Protein AF-Q2XS40-F1 (afdb_monomer_lite)

Foldseek 3Di:
DVVCLLPVLLVCQQCQQQVDPDHPDHSLVVCCVVPVCPVQVPVQVVCVVVVGDGDPCVVVSSVCSLPVNVVVNVVCVVVVVVDPDDGDDDDPVSVVVCCVRRPPD

Sequence (105 aa):
FWHQHQSMDTLVGVLSEYFAVERPWAYKDVWEEWVVDDFVGSYMSRLSPFGLKPPARLGDVARYVNDMHHSVAIALAAMWPLNFWRTDPMSPADYEWFENHYPGW

InterPro domains:
  IPR009078 Ferritin-like superfamily [SSF47240] (1-105)
  IPR012348 Ribonucleotide reductase-like [G3DSA:1.10.620.20] (1-105)

Organism: Mycolicibacterium chubuense (NCBI:txid1800)

Structure (mmCIF, N/CA/C/O backbone):
data_AF-Q2XS40-F1
#
_entry.id   AF-Q2XS40-F1
#
loop_
_atom_site.group_PDB
_atom_site.id
_atom_site.type_symbol
_atom_site.label_atom_id
_atom_site.label_alt_id
_atom_site.label_comp_id
_atom_site.label_asym_id
_atom_site.label_entity_id
_atom_site.label_seq_id
_atom_site.pdbx_PDB_ins_code
_atom_site.Cartn_x
_atom_site.Cartn_y
_atom_site.Cartn_z
_atom_site.occupancy
_atom_site.B_iso_or_equiv
_atom_site.auth_seq_id
_atom_site.auth_comp_id
_atom_site.auth_asym_id
_atom_site.auth_atom_id
_atom_site.pdbx_PDB_model_num
ATOM 1 N N . PHE A 1 1 ? -8.525 6.187 11.713 1.00 93.56 1 PHE A N 1
ATOM 2 C CA . PHE A 1 1 ? -8.568 5.020 10.813 1.00 93.56 1 PHE A CA 1
ATOM 3 C C . PHE A 1 1 ? -8.472 5.445 9.351 1.00 93.56 1 PHE A C 1
ATOM 5 O O . PHE A 1 1 ? -7.391 5.324 8.806 1.00 93.56 1 PHE A O 1
ATOM 12 N N . TRP A 1 2 ? -9.507 6.056 8.751 1.00 95.69 2 TRP A N 1
ATOM 13 C CA . TRP A 1 2 ? -9.521 6.397 7.312 1.00 95.69 2 TRP A CA 1
ATOM 14 C C . TRP A 1 2 ? -8.300 7.191 6.802 1.00 95.69 2 TRP A C 1
ATOM 16 O O . TRP A 1 2 ? -7.645 6.756 5.866 1.00 95.69 2 TRP A O 1
ATOM 26 N N . HIS A 1 3 ? -7.946 8.316 7.437 1.00 94.88 3 HIS A N 1
ATOM 27 C CA . HIS A 1 3 ? -6.769 9.105 7.025 1.00 94.88 3 HIS A CA 1
ATOM 28 C C . HIS A 1 3 ? -5.441 8.345 7.173 1.00 94.88 3 HIS A C 1
ATOM 30 O O . HIS A 1 3 ? -4.522 8.544 6.381 1.00 94.88 3 HIS A O 1
ATOM 36 N N . GLN A 1 4 ? -5.346 7.475 8.184 1.00 95.12 4 GLN A N 1
ATOM 37 C CA . GLN A 1 4 ? -4.141 6.685 8.415 1.00 95.12 4 GLN A CA 1
ATOM 38 C C . GLN A 1 4 ? -3.985 5.630 7.322 1.00 95.12 4 GLN A C 1
ATOM 40 O O . GLN A 1 4 ? -2.920 5.551 6.734 1.00 95.12 4 GLN A O 1
ATOM 45 N N . HIS A 1 5 ? -5.063 4.908 7.004 1.00 94.88 5 HIS A N 1
ATOM 46 C CA . HIS A 1 5 ? -5.108 3.951 5.898 1.00 94.88 5 HIS A CA 1
ATOM 47 C C . HIS A 1 5 ? -4.678 4.599 4.577 1.00 94.88 5 HIS A C 1
ATOM 49 O O . HIS A 1 5 ? -3.726 4.157 3.951 1.00 94.88 5 HIS A O 1
ATOM 55 N N . GLN A 1 6 ? -5.316 5.708 4.187 1.00 95.31 6 GLN A N 1
ATOM 56 C CA . GLN A 1 6 ? -5.042 6.342 2.892 1.00 95.31 6 GLN A CA 1
ATOM 57 C C . GLN A 1 6 ? -3.571 6.744 2.720 1.00 95.31 6 GLN A C 1
ATOM 59 O O . GLN A 1 6 ? -3.041 6.678 1.615 1.00 95.31 6 GLN A O 1
ATOM 64 N N . SER A 1 7 ? -2.907 7.158 3.804 1.00 94.69 7 SER A N 1
ATOM 65 C CA . SER A 1 7 ? -1.497 7.548 3.756 1.00 94.69 7 SER A CA 1
ATOM 66 C C . SER A 1 7 ? -0.545 6.369 3.956 1.00 94.69 7 SER A C 1
ATOM 68 O O . SER A 1 7 ? 0.306 6.131 3.102 1.00 94.69 7 SER A O 1
ATOM 70 N N . MET A 1 8 ? -0.660 5.638 5.065 1.00 95.56 8 MET A N 1
ATOM 71 C CA . MET A 1 8 ? 0.301 4.591 5.412 1.00 95.56 8 MET A CA 1
ATOM 72 C C . MET A 1 8 ? 0.148 3.347 4.573 1.00 95.56 8 MET A C 1
ATOM 74 O O . MET A 1 8 ? 1.171 2.778 4.213 1.00 95.56 8 MET A O 1
ATOM 78 N N . ASP A 1 9 ? -1.074 2.943 4.238 1.00 97.12 9 ASP A N 1
ATOM 79 C CA . ASP A 1 9 ? -1.243 1.689 3.516 1.00 97.12 9 ASP A CA 1
ATOM 80 C C . ASP A 1 9 ? -0.720 1.832 2.088 1.00 97.12 9 ASP A C 1
ATOM 82 O O . ASP A 1 9 ? 0.045 1.002 1.605 1.00 97.12 9 ASP A O 1
ATOM 86 N N . THR A 1 10 ? -0.990 2.987 1.476 1.00 96.06 10 THR A N 1
ATOM 87 C CA . THR A 1 10 ? -0.352 3.401 0.224 1.00 96.06 10 THR A CA 1
ATOM 88 C C . THR A 1 10 ? 1.173 3.404 0.334 1.00 96.06 10 THR A C 1
ATOM 90 O O . THR A 1 10 ? 1.855 2.820 -0.505 1.00 96.06 10 THR A O 1
ATOM 93 N N . LEU A 1 11 ? 1.728 4.080 1.347 1.00 95.69 11 LEU A N 1
ATOM 94 C CA . LEU A 1 11 ? 3.175 4.242 1.484 1.00 95.69 11 LEU A CA 1
ATOM 95 C C . LEU A 1 11 ? 3.877 2.896 1.689 1.00 95.69 11 LEU A C 1
ATOM 97 O O . LEU A 1 11 ? 4.865 2.616 1.015 1.00 95.69 11 LEU A O 1
ATOM 101 N N . VAL A 1 12 ? 3.377 2.069 2.607 1.00 97.00 12 VAL A N 1
ATOM 102 C CA . VAL A 1 12 ? 3.969 0.765 2.913 1.00 97.00 12 VAL A CA 1
ATOM 103 C C . VAL A 1 12 ? 3.833 -0.164 1.714 1.00 97.00 12 VAL A C 1
ATOM 105 O O . VAL A 1 12 ? 4.835 -0.770 1.340 1.00 97.00 12 VAL A O 1
ATOM 108 N N . GLY A 1 13 ? 2.670 -0.220 1.057 1.00 97.38 13 GLY A N 1
ATOM 109 C CA . GLY A 1 13 ? 2.481 -1.025 -0.152 1.00 97.38 13 GLY A CA 1
ATOM 110 C C . GLY A 1 13 ? 3.446 -0.633 -1.274 1.00 97.38 13 GLY A C 1
ATOM 111 O O . GLY A 1 13 ? 4.134 -1.488 -1.825 1.00 97.38 13 GLY A O 1
ATOM 112 N N . VAL A 1 14 ? 3.598 0.667 -1.564 1.00 97.12 14 VAL A N 1
ATOM 113 C CA . VAL A 1 14 ? 4.556 1.134 -2.583 1.00 97.12 14 VAL A CA 1
ATOM 114 C C . VAL A 1 14 ? 5.991 0.769 -2.203 1.00 97.12 14 VAL A C 1
ATOM 116 O O . VAL A 1 14 ? 6.719 0.203 -3.016 1.00 97.12 14 VAL A O 1
ATOM 119 N N . LEU A 1 15 ? 6.422 1.097 -0.983 1.00 95.81 15 LEU A N 1
ATOM 120 C CA . LEU A 1 15 ? 7.819 0.904 -0.592 1.00 95.81 15 LEU A CA 1
ATOM 121 C C . LEU A 1 15 ? 8.203 -0.577 -0.507 1.00 95.81 15 LEU A C 1
ATOM 123 O O . LEU A 1 15 ? 9.308 -0.935 -0.907 1.00 95.81 15 LEU A O 1
ATOM 127 N N . SER A 1 16 ? 7.306 -1.422 0.003 1.00 96.19 16 SER A N 1
ATOM 128 C CA . SER A 1 16 ? 7.568 -2.854 0.185 1.00 96.19 16 SER A CA 1
ATOM 129 C C . SER A 1 16 ? 7.493 -3.658 -1.110 1.00 96.19 16 SER A C 1
ATOM 131 O O . SER A 1 16 ? 8.188 -4.662 -1.214 1.00 96.19 16 SER A O 1
ATOM 133 N N . GLU A 1 17 ? 6.714 -3.220 -2.103 1.00 97.25 17 GLU A N 1
ATOM 134 C CA . GLU A 1 17 ? 6.530 -3.992 -3.337 1.00 97.25 17 GLU A CA 1
ATOM 135 C C . GLU A 1 17 ? 7.196 -3.370 -4.568 1.00 97.25 17 GLU A C 1
ATOM 137 O O . GLU A 1 17 ? 7.666 -4.092 -5.440 1.00 97.25 17 GLU A O 1
ATOM 142 N N . TYR A 1 18 ? 7.289 -2.047 -4.681 1.00 96.94 18 TYR A N 1
ATOM 143 C CA . TYR A 1 18 ? 7.878 -1.423 -5.874 1.00 96.94 18 TYR A CA 1
ATOM 144 C C . TYR A 1 18 ? 9.329 -1.014 -5.673 1.00 96.94 18 TYR A C 1
ATOM 146 O O . TYR A 1 18 ? 10.081 -0.963 -6.642 1.00 96.94 18 TYR A O 1
ATOM 154 N N . PHE A 1 19 ? 9.731 -0.703 -4.437 1.00 95.50 19 PHE A N 1
ATOM 155 C CA . PHE A 1 19 ? 11.100 -0.270 -4.123 1.00 95.50 19 PHE A CA 1
ATOM 156 C C . PHE A 1 19 ? 11.925 -1.357 -3.418 1.00 95.50 19 PHE A C 1
ATOM 158 O O . PHE A 1 19 ? 13.074 -1.111 -3.045 1.00 95.50 19 PHE A O 1
ATOM 165 N N . ALA A 1 20 ? 11.371 -2.561 -3.269 1.00 93.75 20 ALA A N 1
ATOM 166 C CA . ALA A 1 20 ? 12.093 -3.746 -2.829 1.00 93.75 20 ALA A CA 1
ATOM 167 C C . ALA A 1 20 ? 12.381 -4.676 -4.014 1.00 93.75 20 ALA A C 1
ATOM 169 O O . ALA A 1 20 ? 11.579 -4.787 -4.938 1.00 93.75 20 ALA A O 1
ATOM 170 N N . VAL A 1 21 ? 13.521 -5.365 -3.956 1.00 92.31 21 VAL A N 1
ATOM 171 C CA . VAL A 1 21 ? 13.874 -6.429 -4.911 1.00 92.31 21 VAL A CA 1
ATOM 172 C C . VAL A 1 21 ? 13.332 -7.767 -4.411 1.00 92.31 21 VAL A C 1
ATOM 174 O O . VAL A 1 21 ? 12.580 -8.443 -5.104 1.00 92.31 21 VAL A O 1
ATOM 177 N N . GLU A 1 22 ? 13.666 -8.114 -3.168 1.00 93.88 22 GLU A N 1
ATOM 178 C CA . GLU A 1 22 ? 13.183 -9.325 -2.508 1.00 93.88 22 GLU A CA 1
ATOM 179 C C . GLU A 1 22 ? 11.929 -9.000 -1.698 1.00 93.88 22 GLU A C 1
ATOM 181 O O . GLU A 1 22 ? 11.977 -8.209 -0.751 1.00 93.88 22 GLU A O 1
ATOM 186 N N . ARG A 1 23 ? 10.805 -9.613 -2.080 1.00 95.75 23 ARG A N 1
ATOM 187 C CA . ARG A 1 23 ? 9.483 -9.366 -1.495 1.00 95.75 23 ARG A CA 1
ATOM 188 C C . ARG A 1 23 ? 9.034 -10.593 -0.706 1.00 95.75 23 ARG A C 1
ATOM 190 O O . ARG A 1 23 ? 8.624 -11.583 -1.313 1.00 95.75 23 ARG A O 1
ATOM 197 N N . PRO A 1 24 ? 9.118 -10.568 0.632 1.00 92.19 24 PRO A N 1
ATOM 198 C CA . PRO A 1 24 ? 8.744 -11.720 1.450 1.00 92.19 24 PRO A CA 1
ATOM 199 C C . PRO A 1 24 ? 7.230 -11.978 1.493 1.00 92.19 24 PRO A C 1
ATOM 201 O O . PRO A 1 24 ? 6.820 -13.058 1.908 1.00 92.19 24 PRO A O 1
ATOM 204 N N . TRP A 1 25 ? 6.411 -10.999 1.106 1.00 95.69 25 TRP A N 1
ATOM 205 C CA . TRP A 1 25 ? 4.953 -11.053 1.177 1.00 95.69 25 TRP A CA 1
ATOM 206 C C . TRP A 1 25 ? 4.318 -10.022 0.243 1.00 95.69 25 TRP A C 1
ATOM 208 O O . TRP A 1 25 ? 4.968 -9.043 -0.132 1.00 95.69 25 TRP A O 1
ATOM 218 N N . ALA A 1 26 ? 3.042 -10.230 -0.088 1.00 97.12 26 ALA A N 1
ATOM 219 C CA . ALA A 1 26 ? 2.199 -9.204 -0.683 1.00 97.12 26 ALA A CA 1
ATOM 220 C C . ALA A 1 26 ? 1.564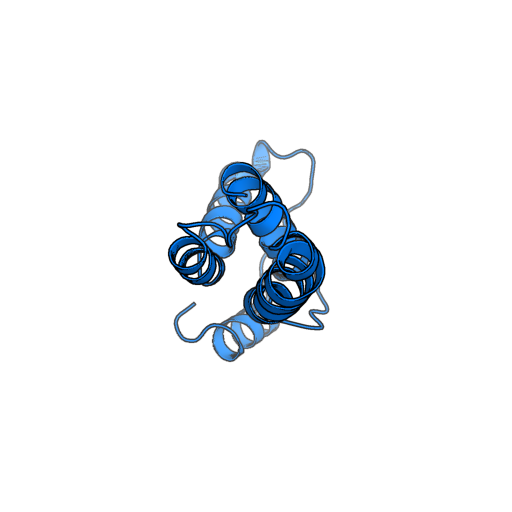 -8.336 0.405 1.00 97.12 26 ALA A C 1
ATOM 222 O O . ALA A 1 26 ? 1.136 -8.823 1.452 1.00 97.12 26 ALA A O 1
ATOM 223 N N . TYR A 1 27 ? 1.511 -7.032 0.162 1.00 97.75 27 TYR A N 1
ATOM 224 C CA . TYR A 1 27 ? 1.049 -6.038 1.114 1.00 97.75 27 TYR A CA 1
ATOM 225 C C . TYR A 1 27 ? -0.382 -6.305 1.582 1.00 97.75 27 TYR A C 1
ATOM 227 O O . TYR A 1 27 ? -0.654 -6.201 2.775 1.00 97.75 27 TYR A O 1
ATOM 235 N N . LYS A 1 28 ? -1.283 -6.716 0.680 1.00 96.75 28 LYS A N 1
ATOM 236 C CA . LYS A 1 28 ? -2.657 -7.078 1.061 1.00 96.75 28 LYS A CA 1
ATOM 237 C C . LYS A 1 28 ? -2.719 -8.215 2.093 1.00 96.75 28 LYS A C 1
ATOM 239 O O . LYS A 1 28 ? -3.598 -8.190 2.947 1.00 96.75 28 LYS A O 1
ATOM 244 N N . ASP A 1 29 ? -1.780 -9.164 2.048 1.00 96.62 29 ASP A N 1
ATOM 245 C CA . ASP A 1 29 ? -1.785 -10.336 2.928 1.00 96.62 29 ASP A CA 1
ATOM 246 C C . ASP A 1 29 ? -1.335 -9.940 4.338 1.00 96.62 29 ASP A C 1
ATOM 248 O O . ASP A 1 29 ? -2.000 -10.259 5.322 1.00 96.62 29 ASP A O 1
ATOM 252 N N . VAL A 1 30 ? -0.249 -9.165 4.446 1.00 96.81 30 VAL A N 1
ATOM 253 C CA . VAL A 1 30 ? 0.201 -8.646 5.751 1.00 96.81 30 VAL A CA 1
ATOM 254 C C . VAL A 1 30 ? -0.710 -7.554 6.296 1.00 96.81 30 VAL A C 1
ATOM 256 O O . VAL A 1 30 ? -0.776 -7.360 7.506 1.00 96.81 30 VAL A O 1
ATOM 259 N N . TRP A 1 31 ? -1.429 -6.831 5.436 1.00 97.81 31 TRP A N 1
ATOM 260 C CA . TRP A 1 31 ? -2.417 -5.855 5.877 1.00 97.81 31 TRP A CA 1
ATOM 261 C C . TRP A 1 31 ? -3.582 -6.530 6.605 1.00 97.81 31 TRP A C 1
ATOM 263 O O . TRP A 1 31 ? -4.010 -6.022 7.643 1.00 97.81 31 TRP A O 1
ATOM 273 N N . GLU A 1 32 ? -4.063 -7.672 6.102 1.00 97.31 32 GLU A N 1
ATOM 274 C CA . GLU A 1 32 ? -5.104 -8.460 6.774 1.00 97.31 32 GLU A CA 1
ATOM 275 C C . GLU A 1 32 ? -4.638 -8.846 8.188 1.00 97.31 32 GLU A C 1
ATOM 277 O O . GLU A 1 32 ? -5.314 -8.534 9.169 1.00 97.31 32 GLU A O 1
ATOM 282 N N . GLU A 1 33 ? -3.424 -9.388 8.315 1.00 97.31 33 GLU A N 1
ATOM 283 C CA . GLU A 1 33 ? -2.840 -9.744 9.614 1.00 97.31 33 GLU A CA 1
ATOM 284 C C . GLU A 1 33 ? -2.701 -8.516 10.536 1.00 97.31 33 GLU A C 1
ATOM 286 O O . GLU A 1 33 ? -3.246 -8.474 11.640 1.00 97.31 33 GLU A O 1
ATOM 291 N N . TRP A 1 34 ? -2.006 -7.467 10.091 1.00 97.56 34 TRP A N 1
ATOM 292 C CA . TRP A 1 34 ? -1.666 -6.338 10.962 1.00 97.56 34 TRP A CA 1
ATOM 293 C C . TRP A 1 34 ? -2.873 -5.477 11.328 1.00 97.56 34 TRP A C 1
ATOM 295 O O . TRP A 1 34 ? -2.946 -4.927 12.433 1.00 97.56 34 TRP A O 1
ATOM 305 N N . VAL A 1 35 ? -3.808 -5.294 10.396 1.00 97.69 35 VAL A N 1
ATOM 306 C CA . VAL A 1 35 ? -4.915 -4.353 10.569 1.00 97.69 35 VAL A CA 1
ATOM 307 C C . VAL A 1 35 ? -6.186 -5.064 10.994 1.00 97.69 35 VAL A C 1
ATOM 309 O O . VAL A 1 35 ? -6.819 -4.616 11.957 1.00 97.69 35 VAL A O 1
ATOM 312 N N . VAL A 1 36 ? -6.579 -6.140 10.314 1.00 97.44 36 VAL A N 1
ATOM 313 C CA . VAL A 1 36 ? -7.831 -6.839 10.626 1.00 97.44 36 VAL A CA 1
ATOM 314 C C . VAL A 1 36 ? -7.655 -7.687 11.876 1.00 97.44 36 VAL A C 1
ATOM 316 O O . VAL A 1 36 ? -8.395 -7.480 12.843 1.00 97.44 36 VAL A O 1
ATOM 319 N N . ASP A 1 37 ? -6.653 -8.560 11.907 1.00 97.94 37 ASP A N 1
ATOM 320 C CA . ASP A 1 37 ? -6.485 -9.505 13.012 1.00 97.94 37 ASP A CA 1
ATOM 321 C C . ASP A 1 37 ? -5.879 -8.834 14.251 1.00 97.94 37 ASP A C 1
ATOM 323 O O . ASP A 1 37 ? -6.474 -8.843 15.338 1.00 97.94 37 ASP A O 1
ATOM 327 N N . ASP A 1 38 ? -4.732 -8.177 14.097 1.00 98.25 38 ASP A N 1
ATOM 328 C CA . ASP A 1 38 ? -3.985 -7.633 15.228 1.00 98.25 38 ASP A CA 1
ATOM 329 C C . ASP A 1 38 ? -4.578 -6.325 15.745 1.00 98.25 38 ASP A C 1
ATOM 331 O O . ASP A 1 38 ? -4.922 -6.202 16.929 1.00 98.25 38 ASP A O 1
ATOM 335 N N . PHE A 1 39 ? -4.716 -5.317 14.883 1.00 97.62 39 PHE A N 1
ATOM 336 C CA . PHE A 1 39 ? -5.173 -4.009 15.337 1.00 97.62 39 PHE A CA 1
ATOM 337 C C . PHE A 1 39 ? -6.666 -4.008 15.681 1.00 97.62 39 PHE A C 1
ATOM 339 O O . PHE A 1 39 ? -7.038 -3.599 16.785 1.00 97.62 39 PHE A O 1
ATOM 346 N N . VAL A 1 40 ? -7.537 -4.466 14.776 1.00 97.31 40 VAL A N 1
ATOM 347 C CA . VAL A 1 40 ? -8.990 -4.467 15.007 1.00 97.31 40 VAL A CA 1
ATOM 348 C C . VAL A 1 40 ? -9.412 -5.650 15.883 1.00 97.31 40 VAL A C 1
ATOM 350 O O . VAL A 1 40 ? -10.094 -5.448 16.895 1.00 97.31 40 VAL A O 1
ATOM 353 N N . GLY A 1 41 ? -9.008 -6.866 15.517 1.00 97.06 41 GLY A N 1
ATOM 354 C CA . GLY A 1 41 ? -9.434 -8.112 16.153 1.00 97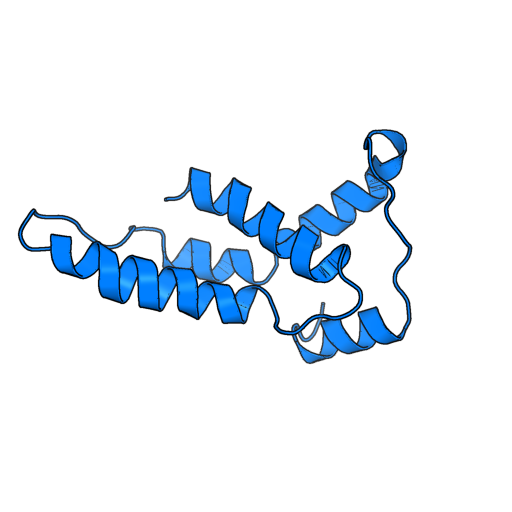.06 41 GLY A CA 1
ATOM 355 C C . GLY A 1 41 ? -8.876 -8.314 17.561 1.00 97.06 41 GLY A C 1
ATOM 356 O O . GLY A 1 41 ? -9.596 -8.801 18.438 1.00 97.06 41 GLY A O 1
ATOM 357 N N . SER A 1 42 ? -7.643 -7.875 17.827 1.00 97.75 42 SER A N 1
ATOM 358 C CA . SER A 1 42 ? -6.976 -8.074 19.121 1.00 97.75 42 SER A CA 1
ATOM 359 C C . SER A 1 42 ? -6.851 -6.793 19.947 1.00 97.75 42 SER A C 1
ATOM 361 O O . SER A 1 42 ? -7.311 -6.754 21.091 1.00 97.75 42 SER A O 1
ATOM 363 N N . TYR A 1 43 ? -6.245 -5.728 19.418 1.00 97.75 43 TYR A N 1
ATOM 364 C CA . TYR A 1 43 ? -5.985 -4.514 20.199 1.00 97.75 43 TYR A CA 1
ATOM 365 C C . TYR A 1 43 ? -7.263 -3.707 20.472 1.00 97.75 43 TYR A C 1
ATOM 367 O O . TYR A 1 43 ? -7.598 -3.450 21.632 1.00 97.75 43 TYR A O 1
ATOM 375 N N . MET A 1 44 ? -8.010 -3.330 19.428 1.00 97.62 44 MET A N 1
ATOM 376 C CA . MET A 1 44 ? -9.235 -2.535 19.569 1.00 97.62 44 MET A CA 1
ATOM 377 C C . MET A 1 44 ? -10.343 -3.304 20.289 1.00 97.62 44 MET A C 1
ATOM 379 O O . MET A 1 44 ? -11.083 -2.708 21.072 1.00 97.62 44 MET A O 1
ATOM 383 N N . SER A 1 45 ? -10.463 -4.615 20.060 1.00 96.69 45 SER A N 1
ATOM 384 C CA . SER A 1 45 ? -11.520 -5.429 20.672 1.00 96.69 45 SER A CA 1
ATOM 385 C C . SER A 1 45 ? -11.461 -5.419 22.205 1.00 96.69 45 SER A C 1
ATOM 387 O O . SER A 1 45 ? -12.509 -5.367 22.855 1.00 96.69 45 SER A O 1
ATOM 389 N N . ARG A 1 46 ? -10.263 -5.327 22.802 1.00 98.19 46 ARG A N 1
ATOM 390 C CA . ARG A 1 46 ? -10.067 -5.168 24.260 1.00 98.19 46 ARG A CA 1
ATOM 391 C C . ARG A 1 46 ? -10.648 -3.867 24.814 1.00 98.19 46 ARG A C 1
ATOM 393 O O . ARG A 1 46 ? -10.891 -3.773 26.014 1.00 98.19 46 ARG A O 1
ATOM 400 N N . LEU A 1 47 ? -10.892 -2.875 23.960 1.00 98.12 47 LEU A N 1
ATOM 401 C CA . LEU A 1 47 ? -11.479 -1.587 24.325 1.00 98.12 47 LEU A CA 1
ATOM 402 C C . LEU A 1 47 ? -13.004 -1.545 24.123 1.00 98.12 47 LEU A C 1
ATOM 404 O O . LEU A 1 47 ? -13.634 -0.535 24.439 1.00 98.12 47 LEU A O 1
ATOM 408 N N . SER A 1 48 ? -13.621 -2.638 23.658 1.00 97.50 48 SER A N 1
ATOM 409 C CA . SER A 1 48 ? -15.080 -2.741 23.488 1.00 97.50 48 SER A CA 1
ATOM 410 C C . SER A 1 48 ? -15.884 -2.443 24.766 1.00 97.50 48 SER A C 1
ATOM 412 O O . SER A 1 48 ? -16.924 -1.791 24.649 1.00 97.50 48 SER A O 1
ATOM 414 N N . PRO A 1 49 ? -15.436 -2.809 25.992 1.00 98.12 49 PRO A N 1
ATOM 415 C CA . PRO A 1 49 ? -16.135 -2.429 27.226 1.00 98.12 49 PRO A CA 1
ATOM 416 C C . PRO A 1 49 ? -16.250 -0.913 27.446 1.00 98.12 49 PRO A C 1
ATOM 418 O O . PRO A 1 49 ? -17.136 -0.466 28.168 1.00 98.12 49 PRO A O 1
ATOM 421 N N . PHE A 1 50 ? -15.392 -0.116 26.800 1.00 98.25 50 PHE A N 1
ATOM 422 C CA . PHE A 1 50 ? -15.443 1.349 26.826 1.00 98.25 50 PHE A CA 1
ATOM 423 C C . PHE A 1 50 ? -16.269 1.940 25.671 1.00 98.25 50 PHE A C 1
ATOM 425 O O . PHE A 1 50 ? -16.242 3.146 25.437 1.00 98.25 50 PHE A O 1
ATOM 432 N N . GLY A 1 51 ? -17.005 1.104 24.933 1.00 97.69 51 GLY A N 1
ATOM 433 C CA . GLY A 1 51 ? -17.863 1.520 23.826 1.00 97.69 51 GLY A CA 1
ATOM 434 C C . GLY A 1 51 ? -17.140 1.700 22.490 1.00 97.69 51 GLY A C 1
ATOM 435 O O . GLY A 1 51 ? -17.773 2.150 21.530 1.00 97.69 51 GLY A O 1
ATOM 436 N N . LEU A 1 52 ? -15.850 1.347 22.395 1.00 97.75 52 LEU A N 1
ATOM 437 C CA . LEU A 1 52 ? -15.147 1.348 21.114 1.00 97.75 52 LEU A CA 1
ATOM 438 C C . LEU A 1 52 ? -15.756 0.290 20.188 1.00 97.75 52 LEU A C 1
ATOM 440 O O . LEU A 1 52 ? -16.054 -0.827 20.604 1.00 97.75 52 LEU A O 1
ATOM 444 N N . LYS A 1 53 ? -15.935 0.653 18.920 1.00 97.12 53 LYS A N 1
ATOM 445 C CA . LYS A 1 53 ? -16.444 -0.234 17.871 1.00 97.12 53 LYS A CA 1
ATOM 446 C C . LYS A 1 53 ? -15.414 -0.340 16.746 1.00 97.12 53 LYS A C 1
ATOM 448 O O . LYS A 1 53 ? -14.651 0.614 16.553 1.00 97.12 53 LYS A O 1
ATOM 453 N N . PRO A 1 54 ? -15.413 -1.442 15.977 1.00 96.62 54 PRO A N 1
ATOM 454 C CA . PRO A 1 54 ? -14.623 -1.531 14.758 1.00 96.62 54 PRO A CA 1
ATOM 455 C C . PRO A 1 54 ? -14.902 -0.352 13.811 1.00 96.62 54 PRO A C 1
ATOM 457 O O . PRO A 1 54 ? -16.021 0.181 13.801 1.00 96.62 54 PRO A O 1
ATOM 460 N N . PRO A 1 55 ? -13.916 0.075 13.002 1.00 97.00 55 PRO A N 1
ATOM 461 C CA . PRO A 1 55 ? -14.114 1.164 12.056 1.00 97.00 55 PRO A CA 1
ATOM 462 C C . PRO A 1 55 ? -15.250 0.845 11.077 1.00 97.00 55 PRO A C 1
ATOM 464 O O . PRO A 1 55 ? -15.215 -0.167 10.385 1.00 97.00 55 PRO A O 1
ATOM 467 N N . ALA A 1 56 ? -16.231 1.744 10.959 1.00 96.56 56 ALA A N 1
ATOM 468 C CA . ALA A 1 56 ? -17.411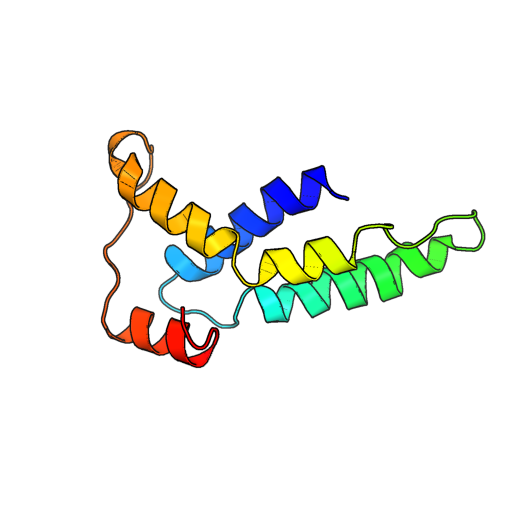 1.524 10.112 1.00 96.56 56 ALA A CA 1
ATOM 469 C C . ALA A 1 56 ? -17.076 1.263 8.631 1.00 96.56 56 ALA A C 1
ATOM 471 O O . ALA A 1 56 ? -17.850 0.626 7.927 1.00 96.56 56 ALA A O 1
ATOM 472 N N . ARG A 1 57 ? -15.922 1.755 8.163 1.00 96.44 57 ARG A N 1
ATOM 473 C CA . ARG A 1 57 ? -15.448 1.612 6.780 1.00 96.44 57 ARG A CA 1
ATOM 474 C C . ARG A 1 57 ? -14.366 0.543 6.612 1.00 96.44 57 ARG A C 1
ATOM 476 O O . ARG A 1 57 ? -13.667 0.570 5.610 1.00 96.44 57 ARG A O 1
ATOM 483 N N . LEU A 1 58 ? -14.187 -0.368 7.572 1.00 97.00 58 LEU A N 1
ATOM 484 C CA . LEU A 1 58 ? -13.138 -1.393 7.492 1.00 97.00 58 LEU A CA 1
ATOM 485 C C . LEU A 1 58 ? -13.239 -2.231 6.207 1.00 97.00 58 LEU A C 1
ATOM 487 O O . LEU A 1 58 ? -12.227 -2.456 5.561 1.00 97.00 58 LEU A O 1
ATOM 491 N N . GLY A 1 59 ? -14.453 -2.597 5.783 1.00 96.44 59 GLY A N 1
ATOM 492 C CA . GLY A 1 59 ? -14.656 -3.325 4.524 1.00 96.44 59 GLY A CA 1
ATOM 493 C C . GLY A 1 59 ? -14.288 -2.521 3.270 1.00 96.44 59 GLY A C 1
ATOM 494 O O . GLY A 1 59 ? -13.738 -3.081 2.328 1.00 96.44 59 GLY A O 1
ATOM 495 N N . ASP A 1 60 ? -14.527 -1.202 3.260 1.00 96.81 60 ASP A N 1
ATOM 496 C CA . ASP A 1 60 ? -14.081 -0.340 2.154 1.00 96.81 60 ASP A CA 1
ATOM 497 C C . ASP A 1 60 ? -12.552 -0.346 2.069 1.00 96.81 60 ASP A C 1
ATOM 499 O O . ASP A 1 60 ? -11.984 -0.503 0.994 1.00 96.81 60 ASP A O 1
ATOM 503 N N . VAL A 1 61 ? -11.902 -0.179 3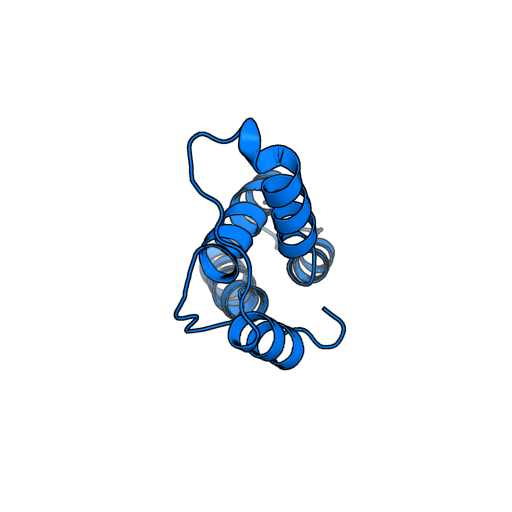.221 1.00 97.00 61 VAL A N 1
ATOM 504 C CA . VAL A 1 61 ? -10.445 -0.149 3.378 1.00 97.00 61 VAL A CA 1
ATOM 505 C C . VAL A 1 61 ? -9.818 -1.471 2.923 1.00 97.00 61 VAL A C 1
ATOM 507 O O . VAL A 1 61 ? -8.903 -1.438 2.105 1.00 97.00 61 VAL A O 1
ATOM 510 N N . ALA A 1 62 ? -10.374 -2.611 3.348 1.00 96.38 62 ALA A N 1
ATOM 511 C CA . ALA A 1 62 ? -9.946 -3.942 2.910 1.00 96.38 62 ALA A CA 1
ATOM 512 C C . ALA A 1 62 ? -10.058 -4.125 1.388 1.00 96.38 62 ALA A C 1
ATOM 514 O O . ALA A 1 62 ? -9.235 -4.793 0.772 1.00 96.38 62 ALA A O 1
ATOM 515 N N . ARG A 1 63 ? -11.046 -3.492 0.742 1.00 95.62 63 ARG A N 1
ATOM 516 C CA . ARG A 1 63 ? -11.126 -3.483 -0.722 1.00 95.62 63 ARG A CA 1
ATOM 517 C C . ARG A 1 63 ? -10.012 -2.636 -1.341 1.00 95.62 63 ARG A C 1
ATOM 519 O O . ARG A 1 63 ? -9.358 -3.123 -2.253 1.00 95.62 63 ARG A O 1
ATOM 526 N N . TYR A 1 64 ? -9.784 -1.415 -0.847 1.00 95.75 64 TYR A N 1
ATOM 527 C CA . TYR A 1 64 ? -8.778 -0.494 -1.400 1.00 95.75 64 TYR A CA 1
ATOM 528 C C . TYR A 1 64 ? -7.349 -1.041 -1.343 1.00 95.75 64 TYR A C 1
ATOM 530 O O . TYR A 1 64 ? -6.574 -0.806 -2.260 1.00 95.75 64 TYR A O 1
ATOM 538 N N . VAL A 1 65 ? -6.969 -1.784 -0.301 1.00 96.50 65 VAL A N 1
ATOM 539 C CA . VAL A 1 65 ? -5.596 -2.325 -0.206 1.00 96.50 65 VAL A CA 1
ATOM 540 C C . VAL A 1 65 ? -5.249 -3.350 -1.290 1.00 96.50 65 VAL A C 1
ATOM 542 O O . VAL A 1 65 ? -4.080 -3.679 -1.447 1.00 96.50 65 VAL A O 1
ATOM 545 N N . ASN A 1 66 ? -6.231 -3.826 -2.065 1.00 95.75 66 ASN A N 1
ATOM 546 C CA . ASN A 1 66 ? -5.963 -4.703 -3.204 1.00 95.75 66 ASN A CA 1
ATOM 547 C C . ASN A 1 66 ? -5.356 -3.964 -4.406 1.00 95.75 66 ASN A C 1
ATOM 549 O O . ASN A 1 66 ? -4.763 -4.625 -5.250 1.00 95.75 66 ASN A O 1
ATOM 553 N N . ASP A 1 67 ? -5.536 -2.642 -4.527 1.00 95.06 67 ASP A N 1
ATOM 554 C CA . ASP A 1 67 ? -5.165 -1.912 -5.747 1.00 95.06 67 ASP A CA 1
ATOM 555 C C . ASP A 1 67 ? -4.592 -0.497 -5.546 1.00 95.06 67 ASP A C 1
ATOM 557 O O . ASP A 1 67 ? -3.923 0.033 -6.445 1.00 95.06 67 ASP A O 1
ATOM 561 N N . MET A 1 68 ? -4.819 0.146 -4.394 1.00 96.19 68 MET A N 1
ATOM 562 C CA . MET A 1 68 ? -4.529 1.579 -4.248 1.00 96.19 68 MET A CA 1
ATOM 563 C C . MET A 1 68 ? -3.037 1.899 -4.404 1.00 96.19 68 MET A C 1
ATOM 565 O O . MET A 1 68 ? -2.680 2.889 -5.048 1.00 96.19 68 MET A O 1
ATOM 569 N N . HIS A 1 69 ? -2.151 1.080 -3.829 1.00 97.44 69 HIS A N 1
ATOM 570 C CA . HIS A 1 69 ? -0.711 1.334 -3.859 1.00 97.44 69 HIS A CA 1
ATOM 571 C C . HIS A 1 69 ? -0.137 1.093 -5.251 1.00 97.44 69 HIS A C 1
ATOM 573 O O . HIS A 1 69 ? 0.774 1.816 -5.645 1.00 97.44 69 HIS A O 1
ATOM 579 N N . HIS A 1 70 ? -0.719 0.183 -6.035 1.00 97.75 70 HIS A N 1
ATOM 580 C CA . HIS A 1 70 ? -0.336 -0.022 -7.430 1.00 97.75 70 HIS A CA 1
ATOM 581 C C . HIS A 1 70 ? -0.612 1.221 -8.282 1.00 97.75 70 HIS A C 1
ATOM 583 O O . HIS A 1 70 ? 0.262 1.707 -9.004 1.00 97.75 70 HIS A O 1
ATOM 589 N N . SER A 1 71 ? -1.798 1.813 -8.117 1.00 96.50 71 SER A N 1
ATOM 590 C CA . SER A 1 71 ? -2.163 3.064 -8.796 1.00 96.50 71 SER A CA 1
ATOM 591 C C . SER A 1 71 ? -1.219 4.213 -8.426 1.00 96.50 71 SER A C 1
ATOM 593 O O . SER A 1 71 ? -0.810 5.006 -9.279 1.00 96.50 71 SER A O 1
ATOM 595 N N . VAL A 1 72 ? -0.832 4.298 -7.151 1.00 96.81 72 VAL A N 1
ATOM 596 C CA . VAL A 1 72 ? 0.099 5.328 -6.678 1.00 96.81 72 VAL A CA 1
ATOM 597 C C . VAL A 1 72 ? 1.526 5.066 -7.156 1.00 96.81 72 VAL A C 1
ATOM 599 O O . VAL A 1 72 ? 2.210 6.020 -7.521 1.00 96.81 72 VAL A O 1
ATOM 602 N N . ALA A 1 73 ? 1.970 3.812 -7.237 1.00 96.88 73 ALA A N 1
ATOM 603 C CA . ALA A 1 73 ? 3.278 3.470 -7.787 1.00 96.88 73 ALA A CA 1
ATOM 604 C C . ALA A 1 73 ? 3.417 3.934 -9.245 1.00 96.88 73 ALA A C 1
ATOM 606 O O . ALA A 1 73 ? 4.424 4.550 -9.596 1.00 96.88 73 ALA A O 1
ATOM 607 N N . ILE A 1 74 ? 2.376 3.745 -10.066 1.00 95.94 74 ILE A N 1
ATOM 608 C CA . ILE A 1 74 ? 2.328 4.258 -11.446 1.00 95.94 74 ILE A CA 1
ATOM 609 C C . ILE A 1 74 ? 2.467 5.785 -11.459 1.00 95.94 74 ILE A C 1
ATOM 611 O O . ILE A 1 74 ? 3.269 6.329 -12.220 1.00 95.94 74 ILE A O 1
ATOM 615 N N . ALA A 1 75 ? 1.722 6.487 -10.600 1.00 95.81 75 ALA A N 1
ATOM 616 C CA . ALA A 1 75 ? 1.797 7.943 -10.512 1.00 95.81 75 ALA A CA 1
ATOM 617 C C . ALA A 1 75 ? 3.195 8.425 -10.085 1.00 95.81 75 ALA A C 1
ATOM 619 O O . ALA A 1 75 ? 3.738 9.354 -10.685 1.00 95.81 75 ALA A O 1
ATOM 620 N N . LEU A 1 76 ? 3.807 7.781 -9.087 1.00 95.31 76 LEU A N 1
ATOM 621 C CA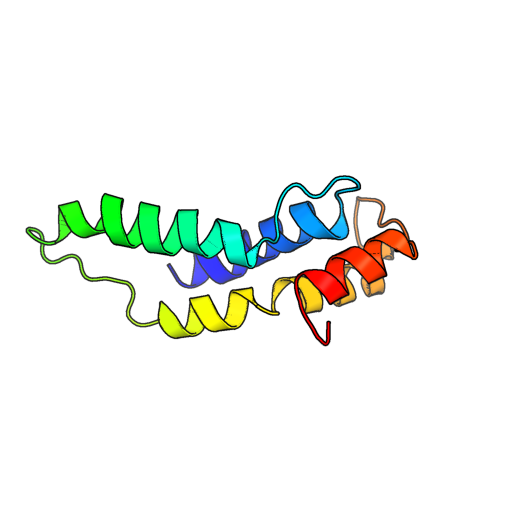 . LEU A 1 76 ? 5.150 8.117 -8.609 1.00 95.31 76 LEU A CA 1
ATOM 622 C C . LEU A 1 76 ? 6.227 7.838 -9.659 1.00 95.31 76 LEU A C 1
ATOM 624 O O . LEU A 1 76 ? 7.153 8.640 -9.788 1.00 95.31 76 LEU A O 1
ATOM 628 N N . ALA A 1 77 ? 6.087 6.760 -10.434 1.00 95.56 77 ALA A N 1
ATOM 629 C CA . ALA A 1 77 ? 6.965 6.462 -11.559 1.00 95.56 77 ALA A CA 1
ATOM 630 C C . ALA A 1 77 ? 6.802 7.490 -12.690 1.00 95.56 77 ALA A C 1
ATOM 632 O O . ALA A 1 77 ? 7.795 7.974 -13.224 1.00 95.56 77 ALA A O 1
ATOM 633 N N . ALA A 1 78 ? 5.575 7.895 -13.028 1.00 96.44 78 ALA A N 1
ATOM 634 C CA . ALA A 1 78 ? 5.329 8.920 -14.047 1.00 96.44 78 ALA A CA 1
ATOM 635 C C . ALA A 1 78 ? 5.874 10.301 -13.639 1.00 96.44 78 ALA A C 1
ATOM 637 O O . ALA A 1 78 ? 6.369 11.057 -14.474 1.00 96.44 78 ALA A O 1
ATOM 638 N N . MET A 1 79 ? 5.811 10.620 -12.345 1.00 96.44 79 MET A N 1
ATOM 639 C CA . MET A 1 79 ? 6.291 11.879 -11.773 1.00 96.44 79 MET A CA 1
ATOM 640 C C . MET A 1 79 ? 7.736 11.803 -11.263 1.00 96.44 79 MET A C 1
ATOM 642 O O . MET A 1 79 ? 8.159 12.692 -10.524 1.00 96.44 79 MET A O 1
ATOM 646 N N . TRP A 1 80 ? 8.514 10.790 -11.661 1.00 95.88 80 TRP A N 1
ATOM 647 C CA . TRP A 1 80 ? 9.869 10.574 -11.145 1.00 95.88 80 TRP A CA 1
ATOM 648 C C . TRP A 1 80 ? 10.795 11.808 -11.168 1.00 95.88 80 TRP A C 1
ATOM 650 O O . TRP A 1 80 ? 11.564 11.943 -10.217 1.00 95.88 80 TRP A O 1
ATOM 660 N N . PRO A 1 81 ? 10.725 12.755 -12.136 1.00 96.25 81 PRO A N 1
ATOM 661 C CA . PRO A 1 81 ? 11.594 13.935 -12.119 1.00 96.25 81 PRO A CA 1
ATOM 662 C C . PRO A 1 81 ? 11.311 14.906 -10.960 1.00 96.25 81 PRO A C 1
ATOM 664 O O . PRO A 1 81 ? 12.123 15.789 -10.697 1.00 96.25 81 PRO A O 1
ATOM 667 N N . LEU A 1 82 ? 10.156 14.778 -10.295 1.00 97.50 82 LEU A N 1
ATOM 668 C CA . LEU A 1 82 ? 9.762 15.591 -9.138 1.00 97.50 82 LEU A CA 1
ATOM 669 C C . LEU A 1 82 ? 10.171 14.956 -7.802 1.00 97.50 82 LEU A C 1
ATOM 671 O O . LEU A 1 82 ? 10.110 15.616 -6.764 1.00 97.50 82 LEU A O 1
ATOM 675 N N . ASN A 1 83 ? 10.570 13.685 -7.816 1.00 95.44 83 ASN A N 1
ATOM 676 C CA . ASN A 1 83 ? 10.933 12.950 -6.615 1.00 95.44 83 ASN A CA 1
ATOM 677 C C . ASN A 1 83 ? 12.395 13.231 -6.240 1.00 95.44 83 ASN A C 1
ATOM 679 O O . ASN A 1 83 ? 13.253 13.437 -7.095 1.00 95.44 83 ASN A O 1
ATOM 683 N N . PHE A 1 84 ? 12.705 13.171 -4.944 1.00 96.19 84 PHE A N 1
ATOM 684 C CA . PHE A 1 84 ? 14.085 13.253 -4.445 1.00 96.19 84 PHE A CA 1
ATOM 685 C C . PHE A 1 84 ? 14.758 11.872 -4.313 1.00 96.19 84 PHE A C 1
ATOM 687 O O . PHE A 1 84 ? 15.820 11.751 -3.704 1.00 96.19 84 PHE A O 1
ATOM 694 N N . TRP A 1 85 ? 14.141 10.824 -4.867 1.00 94.75 85 TRP A N 1
ATOM 695 C CA . TRP A 1 85 ? 14.632 9.446 -4.869 1.00 94.75 85 TRP A CA 1
ATOM 696 C C . TRP A 1 85 ? 14.598 8.853 -6.281 1.00 94.75 85 TRP A C 1
ATOM 698 O O . TRP A 1 85 ? 13.883 9.334 -7.162 1.00 94.75 85 TRP A O 1
ATOM 708 N N . ARG A 1 86 ? 15.375 7.787 -6.496 1.00 93.25 86 ARG A N 1
ATOM 709 C CA . ARG A 1 86 ? 15.400 7.056 -7.767 1.00 93.25 86 ARG A CA 1
ATOM 710 C C . ARG A 1 86 ? 14.268 6.032 -7.808 1.00 93.25 86 ARG A C 1
ATOM 712 O O . ARG A 1 86 ? 13.987 5.393 -6.801 1.00 93.25 86 ARG A O 1
ATOM 719 N N . THR A 1 87 ? 13.641 5.880 -8.970 1.00 92.19 87 THR A N 1
ATOM 720 C CA . THR A 1 87 ? 12.701 4.789 -9.260 1.00 92.19 87 THR A CA 1
ATOM 721 C C . THR A 1 87 ? 13.333 3.911 -10.328 1.00 92.19 87 THR A C 1
ATOM 723 O O . THR A 1 87 ? 13.636 4.404 -11.415 1.00 92.19 87 THR A O 1
ATOM 726 N N . ASP A 1 88 ? 13.592 2.650 -9.998 1.00 91.19 88 ASP A N 1
ATOM 727 C CA . ASP A 1 88 ? 14.182 1.695 -10.933 1.00 91.19 88 ASP A CA 1
ATOM 728 C C . ASP A 1 88 ? 13.079 1.061 -11.805 1.00 91.19 88 ASP A C 1
ATOM 730 O O . ASP A 1 88 ? 11.953 0.876 -11.335 1.00 91.19 88 ASP A O 1
ATOM 734 N N . PRO A 1 89 ? 13.351 0.774 -13.091 1.00 91.75 89 PRO A N 1
ATOM 735 C CA . PRO A 1 89 ? 12.381 0.110 -13.950 1.00 91.75 89 PRO A CA 1
ATOM 736 C C . PRO A 1 89 ? 12.156 -1.334 -13.496 1.00 91.75 89 PRO A C 1
ATOM 738 O O . PRO A 1 89 ? 13.092 -2.019 -13.085 1.00 91.75 89 PRO A O 1
ATOM 741 N N . MET A 1 90 ? 10.921 -1.808 -13.640 1.00 95.12 90 MET A N 1
ATOM 742 C CA . MET A 1 90 ? 10.562 -3.188 -13.324 1.00 95.12 90 MET A CA 1
ATOM 743 C C . MET A 1 90 ? 11.195 -4.183 -14.301 1.00 95.12 90 MET A C 1
ATOM 745 O O . MET A 1 90 ? 11.253 -3.950 -15.513 1.00 95.12 90 MET A O 1
ATOM 749 N N . SER A 1 91 ? 11.630 -5.317 -13.765 1.00 96.06 91 SER A N 1
ATOM 750 C CA . SER A 1 91 ? 12.168 -6.467 -14.486 1.00 96.06 91 SER A CA 1
ATOM 751 C C . SER A 1 91 ? 11.092 -7.536 -14.728 1.00 96.06 91 SER A C 1
ATOM 753 O O . SER A 1 91 ? 10.068 -7.537 -14.046 1.00 96.06 91 SER A O 1
ATOM 755 N N . PRO A 1 92 ? 11.314 -8.500 -15.646 1.00 97.44 92 PRO A N 1
ATOM 756 C CA . PRO A 1 92 ? 10.392 -9.621 -15.855 1.00 97.44 92 PRO A CA 1
ATOM 757 C C . PRO A 1 92 ? 10.043 -10.401 -14.580 1.00 97.44 92 PRO A C 1
ATOM 759 O O . PRO A 1 92 ? 8.906 -10.836 -14.438 1.00 97.44 92 PRO A O 1
ATOM 762 N N . ALA A 1 93 ? 10.992 -10.532 -13.645 1.00 96.50 93 ALA A N 1
ATOM 763 C CA . ALA A 1 93 ? 10.761 -1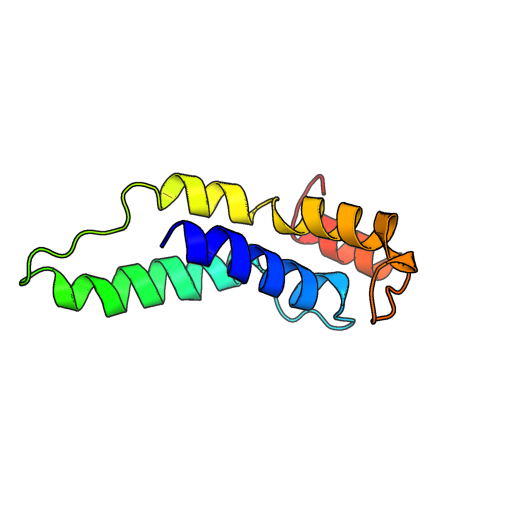1.204 -12.368 1.00 96.50 93 ALA A CA 1
ATOM 764 C C . ALA A 1 93 ? 9.783 -10.425 -11.475 1.00 96.50 93 ALA A C 1
ATOM 766 O O . ALA A 1 93 ? 8.987 -11.030 -10.763 1.00 96.50 93 ALA A O 1
ATOM 767 N N . ASP A 1 94 ? 9.804 -9.090 -11.544 1.00 97.38 94 ASP A N 1
ATOM 768 C CA . ASP A 1 94 ? 8.843 -8.263 -10.817 1.00 97.38 94 ASP A CA 1
ATOM 769 C C . ASP A 1 94 ? 7.435 -8.452 -11.390 1.00 97.38 94 ASP A C 1
ATOM 771 O O . ASP A 1 94 ? 6.501 -8.681 -10.630 1.00 97.38 94 ASP A O 1
ATOM 775 N N . TYR A 1 95 ? 7.287 -8.429 -12.722 1.00 97.06 95 TYR A N 1
ATOM 776 C CA . TYR A 1 95 ? 5.996 -8.680 -13.379 1.00 97.06 95 TYR A CA 1
ATOM 777 C C . TYR A 1 95 ? 5.425 -10.061 -13.023 1.00 97.06 95 TYR A C 1
ATOM 779 O O . TYR A 1 95 ? 4.247 -10.166 -12.696 1.00 97.06 95 TYR A O 1
ATOM 787 N N . GLU A 1 96 ? 6.252 -11.111 -13.046 1.00 97.56 96 GLU A N 1
ATOM 788 C CA . GLU A 1 96 ? 5.833 -12.459 -12.640 1.00 97.56 96 GLU A CA 1
ATOM 789 C C . GLU A 1 96 ? 5.417 -12.504 -11.164 1.00 97.56 96 GLU A C 1
ATOM 791 O O . GLU A 1 96 ? 4.408 -13.120 -10.820 1.00 97.56 96 GLU A O 1
ATOM 796 N N . TRP A 1 97 ? 6.163 -11.834 -10.281 1.00 97.88 97 TRP A N 1
ATOM 797 C CA . TRP A 1 97 ? 5.813 -11.773 -8.866 1.00 97.88 97 TRP A CA 1
ATOM 798 C C . TRP A 1 97 ? 4.465 -11.079 -8.650 1.00 97.88 97 TRP A C 1
ATOM 800 O O . TRP A 1 97 ? 3.629 -11.614 -7.919 1.00 97.88 97 TRP A O 1
ATOM 810 N N . PHE A 1 98 ? 4.224 -9.938 -9.303 1.00 97.75 98 PHE A N 1
ATOM 811 C CA . PHE A 1 98 ? 2.959 -9.219 -9.168 1.00 97.75 98 PHE A CA 1
ATOM 812 C C . PHE A 1 98 ? 1.779 -10.017 -9.720 1.00 97.75 98 PHE A C 1
ATOM 814 O O . PHE A 1 98 ? 0.806 -10.164 -8.993 1.00 97.75 98 PHE A O 1
ATOM 821 N N . GLU A 1 99 ? 1.874 -10.610 -10.914 1.00 97.69 99 GLU A N 1
ATOM 822 C CA . GLU A 1 99 ? 0.772 -11.410 -11.481 1.00 97.69 99 GLU A CA 1
ATOM 823 C C . GLU A 1 99 ? 0.433 -12.629 -10.602 1.00 97.69 99 GLU A C 1
ATOM 825 O O . GLU A 1 99 ? -0.734 -12.983 -10.433 1.00 97.69 99 GLU A O 1
ATOM 830 N N . ASN A 1 100 ? 1.439 -13.245 -9.968 1.00 97.31 100 ASN A N 1
ATOM 831 C CA . ASN A 1 100 ? 1.224 -14.370 -9.053 1.00 97.31 100 ASN A CA 1
ATOM 832 C C . ASN A 1 100 ? 0.496 -13.970 -7.755 1.00 97.31 100 ASN A C 1
ATOM 834 O O . ASN A 1 100 ? -0.276 -14.769 -7.222 1.00 97.31 100 ASN A O 1
ATOM 838 N N . HIS A 1 101 ? 0.734 -12.763 -7.231 1.00 97.12 101 HIS A N 1
ATOM 839 C CA . HIS A 1 101 ? 0.123 -12.302 -5.975 1.00 97.12 101 HIS A CA 1
ATOM 840 C C . HIS A 1 101 ? -1.152 -11.483 -6.202 1.00 97.12 101 HIS A C 1
ATOM 842 O O . HIS A 1 101 ? -2.061 -11.499 -5.370 1.00 97.12 101 HIS A O 1
ATOM 848 N N . TYR A 1 102 ? -1.260 -10.813 -7.342 1.00 97.31 102 TYR A N 1
ATOM 849 C CA . TYR A 1 102 ? -2.355 -9.946 -7.748 1.00 97.31 102 TYR A CA 1
ATOM 850 C C . TYR A 1 102 ? -2.772 -10.320 -9.182 1.00 97.31 102 TYR A C 1
ATOM 852 O O . TYR A 1 102 ? -2.349 -9.675 -10.130 1.00 97.31 102 TYR A O 1
ATOM 860 N N . PRO A 1 103 ? -3.597 -11.365 -9.378 1.00 96.38 103 PRO A N 1
ATOM 861 C CA . PRO A 1 103 ? -4.000 -11.772 -10.723 1.00 96.38 103 PRO A CA 1
ATOM 862 C C . PRO A 1 103 ? -4.742 -10.654 -11.464 1.00 96.38 103 PRO A C 1
ATOM 864 O O . PRO A 1 103 ? -5.773 -10.168 -10.984 1.00 96.38 103 PRO A O 1
ATOM 867 N N . GLY A 1 104 ? -4.243 -10.278 -12.643 1.00 93.62 104 GLY A N 1
ATOM 868 C CA . GLY A 1 104 ? -4.768 -9.154 -13.421 1.00 93.62 104 GLY A CA 1
ATOM 869 C C . GLY A 1 104 ? -4.202 -7.788 -13.029 1.00 93.62 104 GLY A C 1
ATOM 870 O O . GLY A 1 104 ? -4.771 -6.774 -13.443 1.00 93.62 104 GLY A O 1
ATOM 871 N N . TRP A 1 105 ? -3.136 -7.775 -12.227 1.00 87.25 105 TRP A N 1
ATOM 872 C CA . TRP A 1 105 ? -2.278 -6.616 -12.005 1.00 87.25 105 TRP A CA 1
ATOM 873 C C . TRP A 1 105 ? -1.609 -6.150 -13.302 1.00 87.25 105 TRP A C 1
ATOM 875 O O . TRP A 1 105 ? -1.177 -7.002 -14.112 1.00 87.25 105 TRP A O 1
#

pLDDT: mean 96.25, std 1.72, range [87.25, 98.25]

Radius of gyration: 15.81 Å; chains: 1; bounding box: 33×30×43 Å

Secondary structure (DSSP, 8-state):
-HHHIIIIIHHHHHHHHTS-SS-SS-HHHHHIIIIIIIIIIIIIGGGGGGT----TTHHHHHHHTTTHHHHHHHHHHHTGGG-SS--PPPPHHHHHHHHHHSTT-